Protein AF-A0A7M3W3L0-F1 (afdb_monomer)

Organism: NCBI:txid70346

Foldseek 3Di:
DDDPPQDPVNVVVVVVVVVVVVVVLVVLCVVDPCSLVVQLVVQLVVVCVVPVPQDSVNSSVVSVVVCVVPPD

Secondary structure (DSSP, 8-state):
-------HHHHHHHHHHHHHHHHHHHHHHTTSTTHHHHHHHHHHHHHHHH-TT--HHHHHHHHHHHHHHHT-

Mean predicted aligned error: 4.99 Å

Radius of gyration: 14.85 Å; Cα contacts (8 Å, |Δi|>4): 35; chains: 1; bounding box: 34×35×33 Å

Nearest PDB structures (foldseek):
  8wql-assembly1_y4  TM=4.046E-01  e=2.296E+00  Arthrospira sp. FACHB-439

Structure (mmCIF, N/CA/C/O backbone):
data_AF-A0A7M3W3L0-F1
#
_entry.id   AF-A0A7M3W3L0-F1
#
loop_
_atom_site.group_PDB
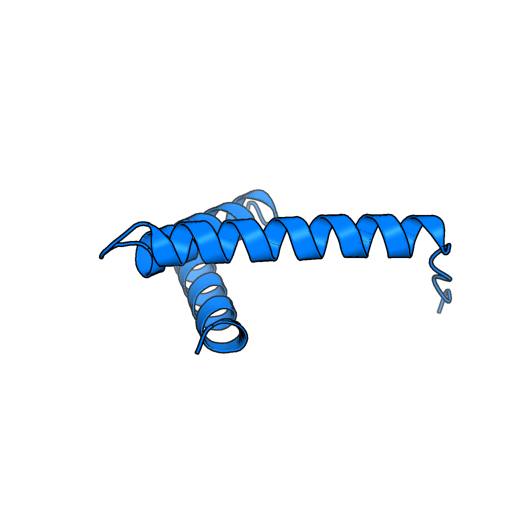_atom_site.id
_atom_site.type_symbol
_atom_site.label_atom_id
_atom_site.label_alt_id
_atom_site.label_comp_id
_atom_site.label_asym_id
_atom_site.label_entity_id
_atom_site.label_seq_id
_atom_site.pdbx_PDB_ins_code
_atom_site.Car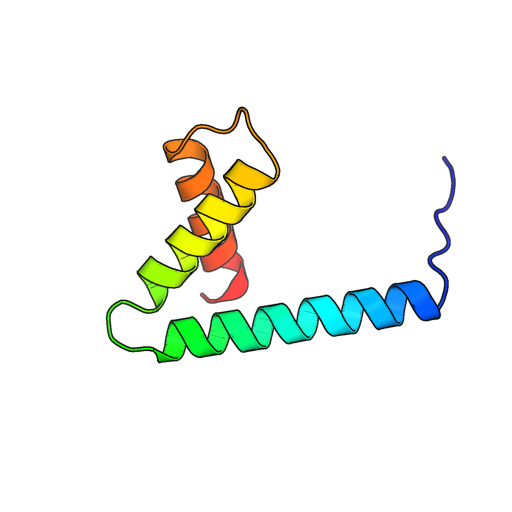tn_x
_atom_site.Cartn_y
_atom_site.Cartn_z
_atom_site.occupancy
_atom_site.B_iso_or_equiv
_atom_site.auth_seq_id
_atom_site.auth_comp_id
_atom_site.auth_asym_id
_atom_site.auth_atom_id
_atom_site.pdbx_PDB_model_num
ATOM 1 N N . MET A 1 1 ? 17.960 -25.916 -1.201 1.00 40.41 1 MET A N 1
ATOM 2 C CA . MET A 1 1 ? 16.864 -25.071 -0.684 1.00 40.41 1 MET A CA 1
ATOM 3 C C . MET A 1 1 ? 17.283 -24.570 0.688 1.00 40.41 1 MET A C 1
ATOM 5 O O . MET A 1 1 ? 17.387 -25.372 1.604 1.00 40.41 1 MET A O 1
ATOM 9 N N . SER A 1 2 ? 17.665 -23.300 0.808 1.00 47.75 2 SER A N 1
ATOM 10 C CA . SER A 1 2 ? 18.052 -22.695 2.085 1.00 47.75 2 SER A CA 1
ATOM 11 C C . SER A 1 2 ? 16.792 -22.362 2.884 1.00 47.75 2 SER A C 1
ATOM 13 O O . SER A 1 2 ? 15.990 -21.531 2.464 1.00 47.75 2 SER A O 1
ATOM 15 N N . ASN A 1 3 ? 16.605 -23.014 4.032 1.00 55.09 3 ASN A N 1
ATOM 16 C CA . ASN A 1 3 ? 15.566 -22.632 4.984 1.00 55.09 3 ASN A CA 1
ATOM 17 C C . ASN A 1 3 ? 15.936 -21.261 5.558 1.00 55.09 3 ASN A C 1
ATOM 19 O O . ASN A 1 3 ? 16.830 -21.157 6.398 1.00 55.09 3 ASN A O 1
ATOM 23 N N . ILE A 1 4 ? 15.286 -20.200 5.078 1.00 64.94 4 ILE A N 1
ATOM 24 C CA . ILE A 1 4 ? 15.419 -18.864 5.661 1.00 64.94 4 ILE A CA 1
ATOM 25 C C . ILE A 1 4 ? 14.717 -18.907 7.020 1.00 64.94 4 ILE A C 1
ATOM 27 O O . ILE A 1 4 ? 13.505 -18.736 7.125 1.00 64.94 4 ILE A O 1
ATOM 31 N N . VAL A 1 5 ? 15.478 -19.184 8.077 1.00 68.44 5 VAL A N 1
ATOM 32 C CA . VAL A 1 5 ? 14.994 -19.034 9.450 1.00 68.44 5 VAL A CA 1
ATOM 33 C C . VAL A 1 5 ? 14.992 -17.541 9.756 1.00 68.44 5 VAL A C 1
ATOM 35 O O . VAL A 1 5 ? 16.035 -16.936 9.999 1.00 68.44 5 VAL A O 1
ATOM 38 N N . HIS A 1 6 ? 13.815 -16.922 9.704 1.00 75.62 6 HIS A N 1
ATOM 39 C CA . HIS A 1 6 ? 13.663 -15.538 10.132 1.00 75.62 6 HIS A CA 1
ATOM 40 C C . HIS A 1 6 ? 13.913 -15.449 11.638 1.00 75.62 6 HIS A C 1
ATOM 42 O O . HIS A 1 6 ? 13.270 -16.139 12.430 1.00 75.62 6 HIS A O 1
ATOM 48 N N . SER A 1 7 ? 14.836 -14.580 12.048 1.00 86.19 7 SER A N 1
ATOM 49 C CA . SER A 1 7 ? 15.044 -14.319 13.468 1.00 86.19 7 SER A CA 1
ATOM 50 C C . SER A 1 7 ? 13.760 -13.754 14.104 1.00 86.19 7 SER A C 1
ATOM 52 O O . SER A 1 7 ? 12.998 -13.036 13.440 1.00 86.19 7 SER A O 1
ATOM 54 N N . PRO A 1 8 ? 13.522 -13.981 15.409 1.00 86.81 8 PRO A N 1
ATOM 55 C CA . PRO A 1 8 ? 12.389 -13.376 16.113 1.00 86.81 8 PRO A CA 1
ATOM 56 C C . PRO A 1 8 ? 12.332 -11.843 15.983 1.00 86.81 8 PRO A C 1
ATOM 58 O O . PRO A 1 8 ? 11.250 -11.256 15.942 1.00 86.81 8 PRO A O 1
ATOM 61 N N . SER A 1 9 ? 13.490 -11.179 15.870 1.00 87.75 9 SER A N 1
ATOM 62 C CA . SER A 1 9 ? 13.577 -9.732 15.644 1.00 87.75 9 SER A CA 1
ATOM 63 C C . SER A 1 9 ? 13.102 -9.320 14.248 1.00 87.75 9 SER A C 1
ATOM 65 O O . SER A 1 9 ? 12.379 -8.330 14.123 1.00 87.75 9 SER A O 1
ATOM 67 N N . HIS A 1 10 ? 13.441 -10.091 13.210 1.00 90.06 10 HIS A N 1
ATOM 68 C CA . HIS A 1 10 ? 12.954 -9.861 11.851 1.00 90.06 10 HIS A CA 1
ATOM 69 C C . HIS A 1 10 ? 11.433 -10.022 11.772 1.00 90.06 10 HIS A C 1
ATOM 71 O O . HIS A 1 10 ? 10.752 -9.147 11.241 1.00 90.06 10 HIS A O 1
ATOM 77 N N . LEU A 1 11 ? 10.889 -11.087 12.371 1.00 90.06 11 LEU A N 1
ATOM 78 C CA . LEU A 1 11 ? 9.442 -11.323 12.409 1.00 90.06 11 LEU A CA 1
ATOM 79 C C . LEU A 1 11 ? 8.692 -10.199 13.136 1.00 90.06 11 LEU A C 1
ATOM 81 O O . LEU A 1 11 ? 7.649 -9.747 12.669 1.00 90.06 11 LEU A O 1
ATOM 85 N N . ARG A 1 12 ? 9.238 -9.690 14.250 1.00 91.31 12 ARG A N 1
ATOM 86 C CA . ARG A 1 12 ? 8.658 -8.543 14.968 1.00 91.31 12 ARG A CA 1
ATOM 87 C C . ARG A 1 12 ? 8.654 -7.275 14.113 1.00 91.31 12 ARG A C 1
ATOM 89 O O . ARG A 1 12 ? 7.649 -6.567 14.097 1.00 91.31 12 ARG A O 1
ATOM 96 N N . LYS A 1 13 ? 9.753 -6.997 13.404 1.00 92.31 13 LYS A N 1
ATOM 97 C CA . LYS A 1 13 ? 9.848 -5.847 12.494 1.00 92.31 13 LYS A CA 1
ATOM 98 C C . LYS A 1 13 ? 8.828 -5.958 11.362 1.00 92.31 13 LYS A C 1
ATOM 100 O O . LYS A 1 13 ? 8.108 -4.995 11.117 1.00 92.31 13 LYS A O 1
ATOM 105 N N . LEU A 1 14 ? 8.726 -7.134 10.739 1.00 91.69 14 LEU A N 1
ATOM 106 C CA . LEU A 1 14 ? 7.747 -7.405 9.688 1.00 91.69 14 LEU A CA 1
ATOM 107 C C . LEU A 1 14 ? 6.320 -7.187 10.199 1.00 91.69 14 LEU A C 1
ATOM 109 O O . LEU A 1 14 ? 5.575 -6.427 9.592 1.00 91.69 14 LEU A O 1
ATOM 113 N N . LYS A 1 15 ? 5.971 -7.753 11.364 1.00 92.88 15 LYS A N 1
ATOM 114 C CA . LYS A 1 15 ? 4.665 -7.532 12.005 1.00 92.88 15 LYS A CA 1
ATOM 115 C C . LYS A 1 15 ? 4.365 -6.041 12.180 1.00 92.88 15 LYS A C 1
ATOM 117 O O . LYS A 1 15 ? 3.276 -5.602 11.828 1.00 92.88 15 LYS A O 1
ATOM 122 N N . GLY A 1 16 ? 5.313 -5.270 12.715 1.00 96.06 16 GLY A N 1
ATOM 123 C CA . GLY A 1 16 ? 5.134 -3.831 12.924 1.00 96.06 16 GLY A CA 1
ATOM 124 C C . GLY A 1 16 ? 4.888 -3.071 11.618 1.00 96.06 16 GLY A C 1
ATOM 125 O O . GLY A 1 16 ? 3.969 -2.260 11.544 1.00 96.06 16 GLY A O 1
ATOM 126 N N . GLN A 1 17 ? 5.655 -3.380 10.570 1.00 93.75 17 GLN A N 1
ATOM 127 C CA . GLN A 1 17 ? 5.476 -2.783 9.243 1.00 93.75 17 GLN A CA 1
ATOM 128 C C . GLN A 1 17 ? 4.118 -3.146 8.632 1.00 93.75 17 GLN A C 1
ATOM 130 O O . GLN A 1 17 ? 3.442 -2.280 8.084 1.00 93.75 17 GLN A O 1
ATOM 135 N N . THR A 1 18 ? 3.698 -4.406 8.761 1.00 92.69 18 THR A N 1
ATOM 136 C CA . THR A 1 18 ? 2.399 -4.872 8.270 1.00 92.69 18 THR A CA 1
ATOM 137 C C . THR A 1 18 ? 1.241 -4.173 8.978 1.00 92.69 18 THR A C 1
ATOM 139 O O . THR A 1 18 ? 0.346 -3.678 8.303 1.00 92.69 18 THR A O 1
ATOM 142 N N . LEU A 1 19 ? 1.265 -4.073 10.311 1.00 95.12 19 L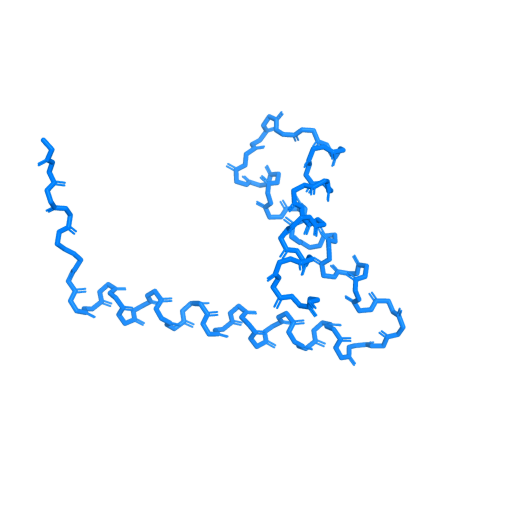EU A N 1
ATOM 143 C CA . LEU A 1 19 ? 0.215 -3.378 11.068 1.00 95.12 19 LEU A CA 1
ATOM 144 C C . LEU A 1 19 ? 0.153 -1.888 10.715 1.00 95.12 19 LEU A C 1
ATOM 146 O O . LEU A 1 19 ? -0.920 -1.373 10.425 1.00 95.12 19 LEU A O 1
ATOM 150 N N . SER A 1 20 ? 1.307 -1.219 10.637 1.00 96.44 20 SER A N 1
ATOM 151 C CA . SER A 1 20 ? 1.369 0.191 10.238 1.00 96.44 20 SER A CA 1
ATOM 152 C C . SER A 1 20 ? 0.808 0.433 8.835 1.00 96.44 20 SER A C 1
ATOM 154 O O . SER A 1 20 ? 0.227 1.493 8.588 1.00 96.44 20 SER A O 1
ATOM 156 N N . ARG A 1 21 ? 0.992 -0.521 7.911 1.00 93.25 21 ARG A N 1
ATOM 157 C CA . ARG A 1 21 ? 0.380 -0.459 6.582 1.00 93.25 21 ARG A CA 1
ATOM 158 C C . ARG A 1 21 ? -1.138 -0.552 6.700 1.00 93.25 21 ARG A C 1
ATOM 160 O O . ARG A 1 21 ? -1.806 0.363 6.239 1.00 93.25 21 ARG A O 1
ATOM 167 N N . PHE A 1 22 ? -1.662 -1.576 7.375 1.00 94.06 22 PHE A N 1
ATOM 168 C CA . PHE A 1 22 ? -3.108 -1.744 7.559 1.00 94.06 22 PHE A CA 1
ATOM 169 C C . PHE A 1 22 ? -3.773 -0.510 8.174 1.00 94.06 22 PHE A C 1
ATOM 171 O O . PHE A 1 22 ? -4.776 -0.035 7.647 1.00 94.06 22 PHE A O 1
ATOM 178 N N . ASP A 1 23 ? -3.187 0.063 9.226 1.00 95.94 23 ASP A N 1
ATOM 179 C CA . ASP A 1 23 ? -3.717 1.276 9.857 1.00 95.94 23 ASP A CA 1
ATOM 180 C C . ASP A 1 23 ? -3.765 2.462 8.881 1.00 95.94 23 ASP A C 1
ATOM 182 O O . ASP A 1 23 ? -4.684 3.282 8.922 1.00 95.94 23 ASP A O 1
ATOM 186 N N . SER A 1 24 ? -2.773 2.572 7.996 1.00 94.88 24 SER A N 1
ATOM 187 C CA . SER A 1 24 ? -2.720 3.634 6.987 1.00 94.88 24 SER A CA 1
ATOM 188 C C . SER A 1 24 ? -3.758 3.415 5.885 1.00 94.88 24 SER A C 1
ATOM 190 O O . SER A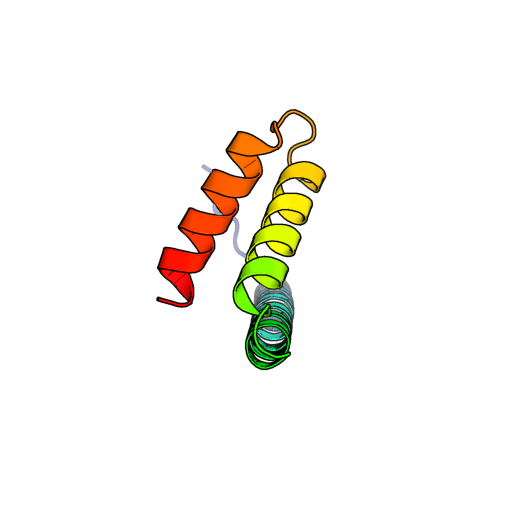 1 24 ? -4.451 4.359 5.511 1.00 94.88 24 SER A O 1
ATOM 192 N N . GLU A 1 25 ? -3.918 2.174 5.417 1.00 95.88 25 GLU A N 1
ATOM 193 C CA . GLU A 1 25 ? -4.945 1.803 4.436 1.00 95.88 25 GLU A CA 1
ATOM 194 C C . GLU A 1 25 ? -6.353 2.102 4.976 1.00 95.88 25 GLU A C 1
ATOM 196 O O . GLU A 1 25 ? -7.145 2.765 4.307 1.00 95.88 25 GLU A O 1
ATOM 201 N N . GLN A 1 26 ? -6.640 1.721 6.226 1.00 95.94 26 GLN A N 1
ATOM 202 C CA . GLN A 1 26 ? -7.920 2.004 6.886 1.00 95.94 26 GLN A CA 1
ATOM 203 C C . GLN A 1 26 ? -8.183 3.507 7.037 1.00 95.94 26 GLN A C 1
ATOM 205 O O . GLN A 1 26 ? -9.290 3.980 6.772 1.00 95.94 26 GLN A O 1
ATOM 210 N N . LYS A 1 27 ? -7.160 4.297 7.388 1.00 96.31 27 LYS A N 1
ATOM 211 C CA . LYS A 1 27 ? -7.283 5.763 7.414 1.00 96.31 27 LYS A CA 1
ATOM 212 C C . LYS A 1 27 ? -7.640 6.322 6.039 1.00 96.31 27 LYS A C 1
ATOM 214 O O . LYS A 1 27 ? -8.520 7.178 5.956 1.00 96.31 27 LYS A O 1
ATOM 219 N N . MET A 1 28 ? -7.010 5.839 4.967 1.00 95.44 28 MET A N 1
ATOM 220 C CA . MET A 1 28 ? -7.327 6.281 3.604 1.00 95.44 28 MET A CA 1
ATOM 221 C C . MET A 1 28 ? -8.757 5.916 3.207 1.00 95.44 28 MET A C 1
ATOM 223 O O . MET A 1 28 ? -9.475 6.788 2.717 1.00 95.44 28 MET A O 1
ATOM 227 N N . LEU A 1 29 ? -9.197 4.690 3.495 1.00 96.06 29 LEU A N 1
ATOM 228 C CA . LEU A 1 29 ? -10.581 4.253 3.287 1.00 96.06 29 LEU A CA 1
ATOM 229 C C . LEU A 1 29 ? -11.580 5.161 4.012 1.00 96.06 29 LEU A C 1
ATOM 231 O O . LEU A 1 29 ? -12.572 5.585 3.429 1.00 96.06 29 LEU A O 1
ATOM 235 N N . SER A 1 30 ? -11.275 5.547 5.252 1.00 95.62 30 SER A N 1
ATOM 236 C CA . SER A 1 30 ? -12.122 6.452 6.041 1.00 95.62 30 SER A CA 1
ATOM 237 C C . SER A 1 30 ? -12.052 7.932 5.626 1.00 95.62 30 SER A C 1
ATOM 239 O O . SER A 1 30 ? -12.784 8.753 6.173 1.00 95.62 30 SER A O 1
ATOM 241 N N . SER A 1 31 ? -11.191 8.305 4.669 1.00 92.06 31 SER A N 1
ATOM 242 C CA . SER A 1 31 ? -10.902 9.713 4.331 1.00 92.06 31 SER A CA 1
ATOM 243 C C . SER A 1 31 ? -11.965 10.410 3.468 1.00 92.06 31 SER A C 1
ATOM 245 O O . SER A 1 31 ? -11.761 11.549 3.037 1.00 92.06 31 SER A O 1
ATOM 247 N N . GLY A 1 32 ? -13.094 9.744 3.217 1.00 93.94 32 GLY A N 1
ATOM 248 C CA . GLY A 1 32 ? -14.252 10.287 2.512 1.00 93.94 32 GLY A CA 1
ATOM 249 C C . GLY A 1 32 ? -14.590 9.536 1.219 1.00 93.94 32 GLY A C 1
ATOM 250 O O . GLY A 1 32 ? -14.099 8.429 1.005 1.00 93.94 32 GLY A O 1
ATOM 251 N N . PRO A 1 33 ? -15.406 10.139 0.331 1.00 94.88 33 PRO A N 1
ATOM 252 C CA . PRO A 1 33 ? -15.970 9.459 -0.840 1.00 94.88 33 PRO A CA 1
ATOM 253 C C . PRO A 1 33 ? -14.955 8.908 -1.847 1.00 94.88 33 PRO A C 1
ATOM 255 O O . PRO A 1 33 ? -15.318 8.058 -2.641 1.00 94.88 33 PRO A O 1
ATOM 258 N N . LEU A 1 34 ? -13.710 9.401 -1.822 1.00 95.94 34 LEU A N 1
ATOM 259 C CA . LEU A 1 34 ? -12.627 8.977 -2.722 1.00 95.94 34 LEU A CA 1
ATOM 260 C C . LEU A 1 34 ? -11.595 8.070 -2.031 1.00 95.94 34 LEU A C 1
ATOM 262 O O . LEU A 1 34 ? -10.474 7.916 -2.520 1.00 95.94 34 LEU A O 1
ATOM 266 N N . GLY A 1 35 ? -11.900 7.561 -0.833 1.00 96.56 35 GLY A N 1
ATOM 267 C CA . GLY A 1 35 ? -10.957 6.775 -0.034 1.00 96.56 35 GLY A CA 1
ATOM 268 C C . GLY A 1 35 ? -10.486 5.511 -0.752 1.00 96.56 35 GLY A C 1
ATOM 269 O O . GLY A 1 35 ? -9.287 5.227 -0.777 1.00 96.56 35 GLY A O 1
ATOM 270 N N . THR A 1 36 ? -11.416 4.809 -1.398 1.00 96.12 36 THR A N 1
ATOM 271 C CA . THR A 1 36 ? -11.154 3.602 -2.191 1.00 96.12 36 THR A CA 1
ATOM 272 C C . THR A 1 36 ? -10.235 3.895 -3.373 1.00 96.12 36 THR A C 1
ATOM 274 O O . THR A 1 36 ? -9.188 3.266 -3.516 1.00 96.12 36 THR A O 1
ATOM 277 N N . GLU A 1 37 ? -10.562 4.902 -4.183 1.00 96.38 37 GLU A N 1
ATOM 278 C CA . GLU A 1 37 ? -9.783 5.288 -5.360 1.00 96.38 37 GLU A CA 1
ATOM 279 C C . GLU A 1 37 ? -8.374 5.741 -4.969 1.00 96.38 37 GLU A C 1
ATOM 281 O O . GLU A 1 37 ? -7.396 5.366 -5.619 1.00 96.38 37 GLU A O 1
ATOM 286 N N . ARG A 1 38 ? -8.247 6.505 -3.876 1.00 96.75 38 ARG A N 1
ATOM 287 C CA . ARG A 1 38 ? -6.944 6.920 -3.337 1.00 96.75 38 ARG A CA 1
ATOM 288 C C . ARG A 1 38 ? -6.107 5.722 -2.914 1.00 96.75 38 ARG A C 1
ATOM 290 O O . ARG A 1 38 ? -4.915 5.700 -3.210 1.00 96.75 38 ARG A O 1
ATOM 297 N N . LEU A 1 39 ? -6.705 4.750 -2.224 1.00 97.38 39 LEU A N 1
ATOM 298 C CA . LEU A 1 39 ? -5.995 3.552 -1.785 1.00 97.38 39 LEU A CA 1
ATOM 299 C C . LEU A 1 39 ? -5.498 2.736 -2.986 1.00 97.38 39 LEU A C 1
ATOM 301 O O . LEU A 1 39 ? -4.321 2.385 -3.0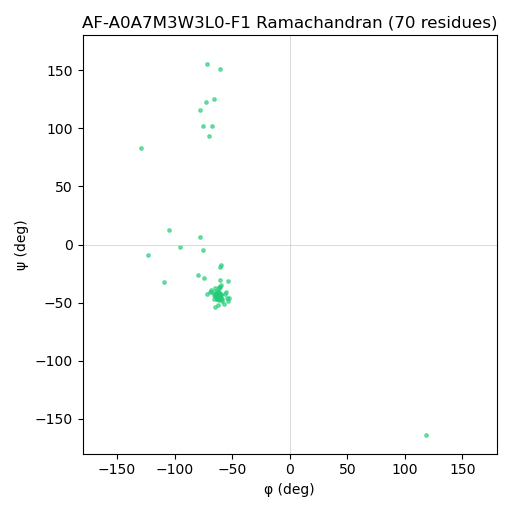33 1.00 97.38 39 LEU A O 1
ATOM 305 N N . ILE A 1 40 ? -6.354 2.508 -3.984 1.00 97.75 40 ILE A N 1
ATOM 306 C CA . ILE A 1 40 ? -5.988 1.780 -5.207 1.00 97.75 40 ILE A CA 1
ATOM 307 C C . ILE A 1 40 ? -4.858 2.497 -5.957 1.00 97.75 40 ILE A C 1
ATOM 309 O O . ILE A 1 40 ? -3.880 1.857 -6.339 1.00 97.75 40 ILE A O 1
ATOM 313 N N . MET A 1 41 ? -4.936 3.822 -6.124 1.00 97.75 41 MET A N 1
ATOM 314 C CA . MET A 1 41 ? -3.861 4.592 -6.764 1.00 97.75 41 MET A CA 1
ATOM 315 C C . MET A 1 41 ? -2.548 4.506 -5.985 1.00 97.75 41 MET A C 1
ATOM 317 O O . MET A 1 41 ? -1.497 4.324 -6.593 1.00 97.75 41 MET A O 1
ATOM 321 N N . ASN A 1 42 ? -2.600 4.611 -4.655 1.00 97.31 42 ASN A N 1
ATOM 322 C CA . ASN A 1 42 ? -1.406 4.536 -3.817 1.00 97.31 42 ASN A CA 1
ATOM 323 C C . ASN A 1 42 ? -0.710 3.172 -3.960 1.00 97.31 42 ASN A C 1
ATOM 325 O O . ASN A 1 42 ? 0.488 3.103 -4.211 1.00 97.31 42 ASN A O 1
ATOM 329 N N . ILE A 1 43 ? -1.480 2.081 -3.922 1.00 97.62 43 ILE A N 1
ATOM 330 C CA . ILE A 1 43 ? -0.951 0.724 -4.119 1.00 97.62 43 ILE A CA 1
ATOM 331 C C . ILE A 1 43 ? -0.403 0.537 -5.545 1.00 97.62 43 ILE A C 1
ATOM 333 O O . ILE A 1 43 ? 0.613 -0.131 -5.735 1.00 97.62 43 ILE A O 1
ATOM 337 N N . ALA A 1 44 ? -1.047 1.116 -6.563 1.00 98.25 44 ALA A N 1
ATOM 338 C CA . ALA A 1 44 ? -0.551 1.053 -7.937 1.00 98.25 44 ALA A CA 1
ATOM 339 C C . ALA A 1 44 ? 0.813 1.750 -8.079 1.00 98.25 44 ALA A C 1
ATOM 341 O O . ALA A 1 44 ? 1.712 1.213 -8.729 1.00 98.25 44 ALA A O 1
ATOM 342 N N . LEU A 1 45 ? 0.995 2.906 -7.433 1.00 97.88 45 LEU A N 1
ATOM 343 C CA . LEU A 1 45 ? 2.286 3.595 -7.388 1.00 97.88 45 LEU A CA 1
ATOM 344 C C . LEU A 1 45 ? 3.346 2.747 -6.671 1.00 97.88 45 LEU A C 1
ATOM 346 O O . LEU A 1 45 ? 4.413 2.536 -7.245 1.00 97.88 45 LEU A O 1
ATOM 350 N N . ASP A 1 46 ? 3.024 2.155 -5.515 1.00 97.06 46 ASP A N 1
ATOM 351 C CA . ASP A 1 46 ? 3.923 1.228 -4.805 1.00 97.06 46 ASP A CA 1
ATOM 352 C C . ASP A 1 46 ? 4.374 0.060 -5.707 1.00 97.06 46 ASP A C 1
ATOM 354 O O . ASP A 1 46 ? 5.539 -0.358 -5.691 1.00 97.06 46 ASP A O 1
ATOM 358 N N . PHE A 1 47 ? 3.462 -0.486 -6.520 1.00 97.88 47 PHE A N 1
ATOM 359 C CA . PHE A 1 47 ? 3.792 -1.546 -7.472 1.00 97.88 47 PHE A CA 1
ATOM 360 C C . PHE A 1 47 ? 4.753 -1.074 -8.563 1.00 97.88 47 PHE A C 1
ATOM 362 O O . PHE A 1 47 ? 5.697 -1.801 -8.879 1.00 97.88 47 PHE A O 1
ATOM 369 N N . MET A 1 48 ? 4.550 0.119 -9.120 1.00 98.00 48 MET A N 1
ATOM 370 C CA . MET A 1 48 ? 5.447 0.678 -10.135 1.00 98.00 48 MET A CA 1
ATOM 371 C C . MET A 1 48 ? 6.822 1.036 -9.566 1.00 98.00 48 MET A C 1
ATOM 373 O O . MET A 1 48 ? 7.830 0.771 -10.217 1.00 98.00 48 MET A O 1
ATOM 377 N N . GLU A 1 49 ? 6.887 1.572 -8.345 1.00 97.50 49 GLU A N 1
ATOM 378 C CA . GLU A 1 49 ? 8.154 1.851 -7.658 1.00 97.50 49 GLU A CA 1
ATOM 379 C C . GLU A 1 49 ? 8.964 0.569 -7.440 1.00 97.50 49 GLU A C 1
ATOM 381 O O . GLU A 1 49 ? 10.172 0.523 -7.683 1.00 97.50 49 GLU A O 1
ATOM 386 N N . LYS A 1 50 ? 8.291 -0.508 -7.024 1.00 97.25 50 LYS A N 1
ATOM 387 C CA . LYS A 1 50 ? 8.924 -1.812 -6.807 1.00 97.25 50 LYS A CA 1
ATOM 388 C C . LYS A 1 50 ? 9.270 -2.537 -8.111 1.00 97.25 50 LYS A C 1
ATOM 390 O O . LYS A 1 50 ? 10.209 -3.336 -8.139 1.00 97.25 50 LYS A O 1
ATOM 395 N N . HIS A 1 51 ? 8.512 -2.291 -9.177 1.00 97.56 51 HIS A N 1
ATOM 396 C CA . HIS A 1 51 ? 8.655 -2.938 -10.477 1.00 97.56 51 HIS A CA 1
ATOM 397 C C . HIS A 1 51 ? 8.730 -1.880 -11.593 1.00 97.56 51 HIS A C 1
ATOM 399 O O . HIS A 1 51 ? 7.730 -1.651 -12.271 1.00 97.56 51 HIS A O 1
ATOM 405 N N . PRO A 1 52 ? 9.914 -1.286 -11.858 1.00 95.06 52 PRO A N 1
ATOM 406 C CA . PRO A 1 52 ? 10.056 -0.132 -12.760 1.00 95.06 52 PRO A CA 1
ATOM 407 C C . PRO A 1 52 ? 9.600 -0.346 -14.212 1.00 95.06 52 PRO A C 1
ATOM 409 O O . PRO A 1 52 ? 9.402 0.614 -14.949 1.00 95.06 52 PRO A O 1
ATOM 412 N N . HIS A 1 53 ? 9.453 -1.600 -14.648 1.00 97.06 53 HIS A N 1
ATOM 413 C CA . HIS A 1 53 ? 8.963 -1.956 -15.984 1.00 97.06 53 HIS A CA 1
ATOM 414 C C . HIS A 1 53 ? 7.453 -2.237 -16.029 1.00 97.06 53 HIS A C 1
ATOM 416 O O . HIS A 1 53 ? 6.920 -2.540 -17.095 1.00 97.06 53 HIS A O 1
ATOM 422 N N . MET A 1 54 ? 6.762 -2.182 -14.888 1.00 98.06 54 MET A N 1
ATOM 423 C CA . MET A 1 54 ? 5.321 -2.378 -14.820 1.00 98.06 54 MET A CA 1
ATOM 424 C C . MET A 1 54 ? 4.613 -1.158 -15.406 1.00 98.06 54 MET A C 1
ATOM 426 O O . MET A 1 54 ? 4.805 -0.031 -14.956 1.00 98.06 54 MET A O 1
ATOM 430 N N . SER A 1 55 ? 3.780 -1.385 -16.419 1.00 98.44 55 SER A N 1
ATOM 431 C CA . SER A 1 55 ? 2.963 -0.320 -16.999 1.00 98.44 55 SER A CA 1
ATOM 432 C C . SER A 1 55 ? 1.838 0.097 -16.048 1.00 98.44 55 SER A C 1
ATOM 434 O O . SER A 1 55 ? 1.364 -0.700 -15.236 1.00 98.44 55 SER A O 1
ATOM 436 N N . TRP A 1 56 ? 1.352 1.330 -16.196 1.00 97.75 56 TRP A N 1
ATOM 437 C CA . TRP A 1 56 ? 0.240 1.842 -15.391 1.00 97.75 56 TRP A CA 1
ATOM 438 C C . TRP A 1 56 ? -1.010 0.934 -15.399 1.00 97.75 56 TRP A C 1
ATOM 440 O O . TRP A 1 56 ? -1.515 0.631 -14.318 1.00 97.75 56 TRP A O 1
ATOM 450 N N . PRO A 1 57 ? 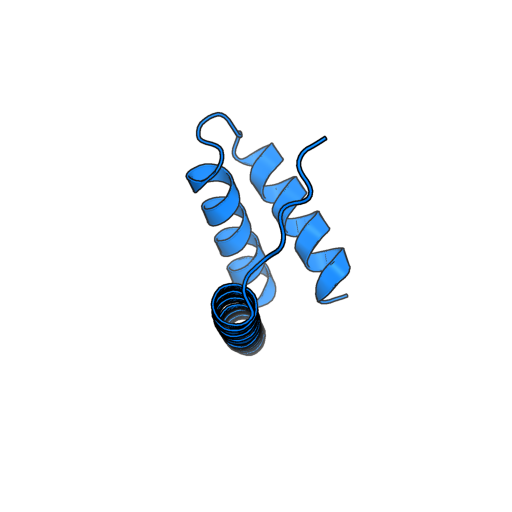-1.491 0.404 -16.549 1.00 98.44 57 PRO A N 1
ATOM 451 C CA . PRO A 1 57 ? -2.639 -0.508 -16.551 1.00 98.44 57 PRO A CA 1
ATOM 452 C C . PRO A 1 57 ? -2.401 -1.799 -15.756 1.00 98.44 57 PRO A C 1
ATOM 454 O O . PRO A 1 57 ? -3.306 -2.279 -15.078 1.00 98.44 57 PRO A O 1
ATOM 457 N N . GLN A 1 58 ? -1.183 -2.352 -15.804 1.00 98.44 58 GLN A N 1
ATOM 458 C CA 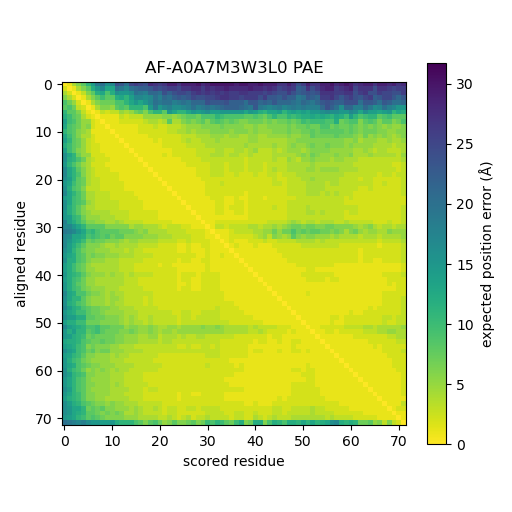. GLN A 1 58 ? -0.822 -3.538 -15.019 1.00 98.44 58 GLN A CA 1
ATOM 459 C C . GLN A 1 58 ? -0.800 -3.231 -13.519 1.00 98.44 58 GLN A C 1
ATOM 461 O O . GLN A 1 58 ? -1.278 -4.040 -12.726 1.00 98.44 58 GLN A O 1
ATOM 466 N N . ALA A 1 59 ? -0.281 -2.063 -13.139 1.00 98.50 59 ALA A N 1
ATOM 467 C CA . ALA A 1 59 ? -0.227 -1.627 -11.750 1.00 98.50 59 ALA A CA 1
ATOM 468 C C . ALA A 1 59 ? -1.627 -1.402 -11.165 1.00 98.50 59 ALA A C 1
ATOM 470 O O . ALA A 1 59 ? -1.916 -1.880 -10.071 1.00 98.50 59 ALA A O 1
ATOM 471 N N . ILE A 1 60 ? -2.522 -0.757 -11.920 1.00 98.44 60 ILE A N 1
ATOM 472 C CA . ILE A 1 60 ? -3.923 -0.572 -11.521 1.00 98.44 60 ILE A CA 1
ATOM 473 C C . ILE A 1 60 ? -4.645 -1.911 -11.392 1.00 98.44 60 ILE A C 1
ATOM 475 O O . ILE A 1 60 ? -5.330 -2.134 -10.397 1.00 98.44 60 ILE A O 1
ATOM 479 N N . PHE A 1 61 ? -4.451 -2.828 -12.343 1.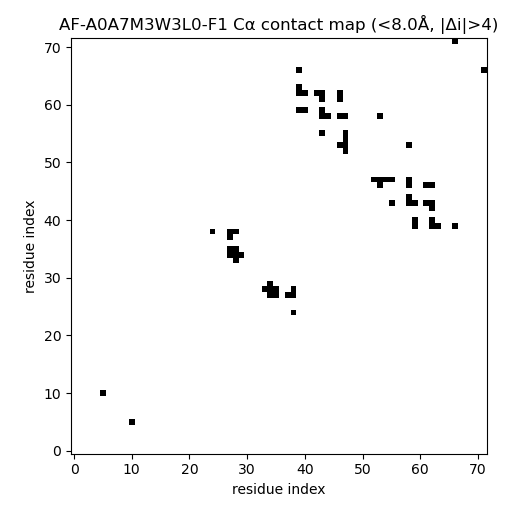00 98.38 61 PHE A N 1
ATOM 480 C CA . PHE A 1 61 ? -5.027 -4.169 -12.254 1.00 98.38 61 PHE A CA 1
ATOM 481 C C . PHE A 1 61 ? -4.556 -4.911 -10.992 1.00 98.38 61 PHE A C 1
ATOM 483 O O . PHE A 1 61 ? -5.370 -5.466 -10.256 1.00 98.38 61 PHE A O 1
ATOM 490 N N . ALA A 1 62 ? -3.251 -4.890 -10.707 1.00 98.19 62 ALA A N 1
ATOM 491 C CA . ALA A 1 62 ? -2.689 -5.525 -9.517 1.00 98.19 62 ALA A CA 1
ATOM 492 C C . ALA A 1 62 ? -3.185 -4.874 -8.214 1.00 98.19 62 ALA A C 1
ATOM 494 O O . ALA A 1 62 ? -3.495 -5.579 -7.252 1.00 98.19 62 ALA A O 1
ATOM 495 N N . ALA A 1 63 ? -3.290 -3.543 -8.186 1.00 98.12 63 ALA A N 1
ATOM 496 C CA . ALA A 1 63 ? -3.806 -2.798 -7.045 1.00 98.12 63 ALA A CA 1
ATOM 497 C C . ALA A 1 63 ? -5.282 -3.107 -6.772 1.00 98.12 63 ALA A C 1
ATOM 499 O O . ALA A 1 63 ? -5.641 -3.367 -5.625 1.00 98.12 63 ALA A O 1
ATOM 500 N N . GLN A 1 64 ? -6.114 -3.160 -7.817 1.00 98.00 64 GLN A N 1
ATOM 501 C CA . GLN A 1 64 ? -7.518 -3.550 -7.702 1.00 98.00 64 GLN A CA 1
ATOM 502 C C . GLN A 1 64 ? -7.649 -4.983 -7.175 1.00 98.00 64 GLN A C 1
ATOM 504 O O . GLN A 1 64 ? -8.359 -5.215 -6.204 1.00 98.00 64 GLN A O 1
ATOM 509 N N . ALA A 1 65 ? -6.894 -5.93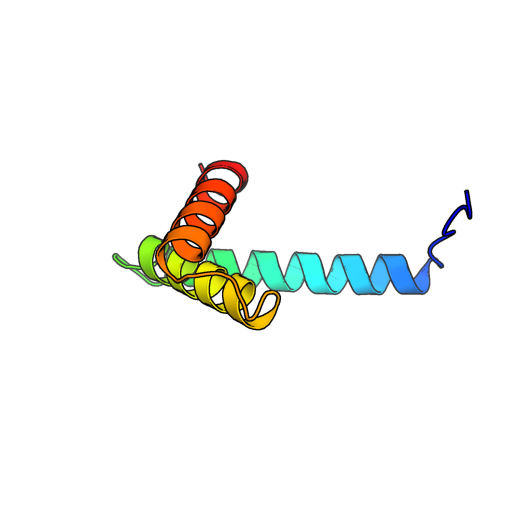4 -7.736 1.00 97.88 65 ALA A N 1
ATOM 510 C CA . ALA A 1 65 ? -6.917 -7.322 -7.279 1.00 97.88 65 ALA A CA 1
ATOM 511 C C . ALA A 1 65 ? -6.475 -7.475 -5.809 1.00 97.88 65 ALA A C 1
ATOM 513 O O . ALA A 1 65 ? -7.013 -8.307 -5.078 1.00 97.88 65 ALA A O 1
ATOM 514 N N . TYR A 1 66 ? -5.499 -6.681 -5.352 1.00 96.81 66 TYR A N 1
ATOM 515 C CA . TYR A 1 66 ? -5.126 -6.634 -3.936 1.00 96.81 66 TYR A CA 1
ATOM 516 C C . TYR A 1 66 ? -6.256 -6.069 -3.073 1.00 96.81 66 TYR A C 1
ATOM 518 O O . TYR A 1 66 ? -6.569 -6.653 -2.031 1.00 96.81 66 TYR A O 1
ATOM 526 N N . PHE A 1 67 ? -6.846 -4.948 -3.498 1.00 96.44 67 PHE A N 1
ATOM 527 C CA . PHE A 1 67 ? -7.938 -4.290 -2.790 1.00 96.44 67 PHE A CA 1
ATOM 528 C C . PHE A 1 67 ? -9.116 -5.248 -2.609 1.00 96.44 67 PHE A C 1
ATOM 530 O O . PHE A 1 67 ? -9.536 -5.485 -1.478 1.00 96.44 67 PHE A O 1
ATOM 537 N N . ASP A 1 68 ? -9.553 -5.885 -3.696 1.00 96.62 68 ASP A N 1
ATOM 538 C CA . ASP A 1 68 ? -10.672 -6.829 -3.707 1.00 96.62 68 ASP A CA 1
ATOM 539 C C . ASP A 1 68 ? -10.432 -8.040 -2.799 1.00 96.62 68 ASP A C 1
ATOM 541 O O . ASP A 1 68 ? -11.372 -8.591 -2.248 1.00 96.62 68 ASP A O 1
ATOM 545 N N . ARG A 1 69 ? -9.179 -8.471 -2.618 1.00 95.88 69 ARG A N 1
ATOM 546 C CA . ARG A 1 69 ? -8.849 -9.595 -1.727 1.00 95.88 69 ARG A CA 1
ATOM 547 C C . ARG A 1 69 ? -8.816 -9.207 -0.248 1.00 95.88 69 ARG A C 1
ATOM 549 O O . ARG A 1 69 ? -8.871 -10.079 0.616 1.00 95.88 69 ARG A O 1
ATOM 556 N N . THR A 1 70 ? -8.553 -7.937 0.038 1.00 93.62 70 THR A N 1
ATOM 557 C CA . THR A 1 70 ? -8.130 -7.490 1.374 1.00 93.62 70 THR A CA 1
ATOM 558 C C . THR A 1 70 ? -9.213 -6.685 2.080 1.00 93.62 70 THR A C 1
ATOM 560 O O . THR A 1 70 ? -9.302 -6.751 3.304 1.00 93.62 70 THR A O 1
ATOM 563 N N . HIS A 1 71 ? -10.021 -5.942 1.320 1.00 89.25 71 HIS A N 1
ATOM 564 C CA . HIS A 1 71 ? -11.005 -4.990 1.839 1.00 89.25 71 HIS A CA 1
ATOM 565 C C . HIS A 1 71 ? -12.446 -5.256 1.368 1.00 89.25 71 HIS A C 1
ATOM 567 O O . HIS A 1 71 ? -13.352 -4.632 1.916 1.00 89.25 71 HIS A O 1
ATOM 573 N N . ASN A 1 72 ? -12.658 -6.172 0.411 1.00 77.56 72 ASN A N 1
ATOM 574 C CA . ASN A 1 72 ? -13.976 -6.687 -0.003 1.00 77.56 72 ASN A CA 1
ATOM 575 C C . ASN A 1 72 ? -14.171 -8.128 0.491 1.00 77.56 72 ASN A C 1
ATOM 577 O O . ASN A 1 72 ? -15.339 -8.493 0.751 1.00 77.56 72 ASN A O 1
#

Sequence (72 aa):
MSNIVHSPSHLRKLKGQTLSRFDSEQKMLSSGPLGTERLIMNIALDFMEKHPHMSWPQAIFAAQAYFDRTHN

Solvent-accessible surface area (backbone atoms only — not comparable to full-atom values): 4110 Å² total; per-residue (Å²): 136,83,82,81,77,72,50,74,66,54,51,52,50,51,51,51,53,52,51,57,47,52,56,50,52,52,51,37,47,68,69,47,99,57,9,63,61,50,47,34,52,52,46,16,50,53,45,29,72,77,33,81,84,54,49,69,71,58,20,45,53,53,18,46,57,50,44,55,73,74,79,105

pLDDT: mean 92.19, std 11.25, range [40.41, 98.5]